Protein AF-A0A952VVR8-F1 (afdb_monomer)

Secondary structure (DSSP, 8-state):
-HHHHHHHHHHHHHHHHHSSS--HHHHHHHHHHHHHHHHHTT--HHHHHHHHHHHHHHH-

Structure (mmCIF, N/CA/C/O backbone):
data_AF-A0A952VVR8-F1
#
_entry.id   AF-A0A952VVR8-F1
#
loop_
_atom_site.group_PDB
_atom_site.id
_atom_site.type_symbol
_atom_site.label_atom_id
_atom_site.label_alt_id
_atom_site.label_comp_id
_atom_site.label_asym_id
_atom_site.label_entity_id
_atom_site.label_seq_id
_atom_site.pdbx_PDB_ins_code
_atom_site.Cartn_x
_atom_site.Cartn_y
_atom_site.Cartn_z
_atom_site.occupancy
_atom_site.B_iso_or_equiv
_atom_site.auth_seq_id
_atom_site.auth_comp_id
_atom_site.auth_asym_id
_atom_site.auth_atom_id
_atom_site.pdbx_PDB_model_num
ATOM 1 N N . MET A 1 1 ? 14.448 -11.515 -4.312 1.00 61.31 1 MET A N 1
ATOM 2 C CA . MET A 1 1 ? 13.722 -10.255 -4.609 1.00 61.31 1 MET A CA 1
ATOM 3 C C . MET A 1 1 ? 12.230 -10.388 -4.333 1.00 61.31 1 MET A C 1
ATOM 5 O O . MET A 1 1 ? 11.709 -9.552 -3.611 1.00 61.31 1 MET A O 1
ATOM 9 N N . LEU A 1 2 ? 11.559 -11.443 -4.817 1.00 79.06 2 LEU A N 1
ATOM 10 C CA . LEU A 1 2 ? 10.141 -11.684 -4.511 1.00 79.06 2 LEU A CA 1
ATOM 11 C C . LEU A 1 2 ? 9.886 -11.965 -3.021 1.00 79.06 2 LEU A C 1
ATOM 13 O O . LEU A 1 2 ? 8.954 -11.409 -2.455 1.00 79.06 2 LEU A O 1
ATOM 17 N N . ASP A 1 3 ? 10.740 -12.757 -2.371 1.00 83.12 3 ASP A N 1
ATOM 18 C CA . ASP A 1 3 ? 10.533 -13.158 -0.969 1.00 83.12 3 ASP A CA 1
ATOM 19 C C . ASP A 1 3 ? 10.545 -11.959 -0.009 1.00 83.12 3 ASP A C 1
ATOM 21 O O . ASP A 1 3 ? 9.669 -11.825 0.836 1.00 83.12 3 ASP A O 1
ATOM 25 N N . ALA A 1 4 ? 11.455 -11.003 -0.222 1.00 85.44 4 ALA A N 1
ATOM 26 C CA . ALA A 1 4 ? 11.523 -9.778 0.577 1.00 85.44 4 ALA A CA 1
ATOM 27 C C . ALA A 1 4 ? 10.280 -8.883 0.407 1.00 85.44 4 ALA A C 1
ATOM 29 O O . ALA A 1 4 ? 9.871 -8.196 1.347 1.00 85.44 4 ALA A O 1
ATOM 30 N N . LEU A 1 5 ? 9.678 -8.880 -0.787 1.00 86.38 5 LEU A N 1
ATOM 31 C CA . LEU A 1 5 ? 8.423 -8.179 -1.044 1.00 86.38 5 LEU A CA 1
ATOM 32 C C . LEU A 1 5 ? 7.264 -8.883 -0.332 1.00 86.38 5 LEU A C 1
ATOM 34 O O . LEU A 1 5 ? 6.492 -8.228 0.367 1.00 86.38 5 LEU A O 1
ATOM 38 N N . SER A 1 6 ? 7.183 -10.209 -0.460 1.00 89.62 6 SER A N 1
ATOM 39 C CA . SER A 1 6 ? 6.188 -11.037 0.227 1.00 89.62 6 SER A CA 1
ATOM 40 C C . SER A 1 6 ? 6.235 -10.825 1.740 1.00 89.62 6 SER A C 1
ATOM 42 O O . SER A 1 6 ? 5.200 -10.548 2.343 1.00 89.62 6 SER A O 1
ATOM 44 N N . ASP A 1 7 ? 7.430 -10.817 2.336 1.00 91.31 7 ASP A N 1
ATOM 45 C CA . ASP A 1 7 ? 7.621 -10.583 3.770 1.00 91.31 7 ASP A CA 1
ATOM 46 C C . ASP A 1 7 ? 7.125 -9.198 4.210 1.00 91.31 7 ASP A C 1
ATOM 48 O O . ASP A 1 7 ? 6.513 -9.048 5.274 1.00 91.31 7 ASP A O 1
ATOM 52 N N . LYS A 1 8 ? 7.384 -8.154 3.408 1.00 90.56 8 LYS A N 1
ATOM 53 C CA . LYS A 1 8 ? 6.909 -6.790 3.696 1.00 90.56 8 LYS A CA 1
ATOM 54 C C . LYS A 1 8 ? 5.387 -6.717 3.638 1.00 90.56 8 LYS A C 1
ATOM 56 O O . LYS A 1 8 ? 4.770 -6.186 4.560 1.00 90.56 8 LYS A O 1
ATOM 61 N N . PHE A 1 9 ? 4.779 -7.295 2.606 1.00 90.75 9 PHE A N 1
ATOM 62 C CA . PHE A 1 9 ? 3.323 -7.357 2.486 1.00 90.75 9 PHE A CA 1
ATOM 63 C C . PHE A 1 9 ? 2.686 -8.138 3.634 1.00 90.75 9 PHE A C 1
ATOM 65 O O . PHE A 1 9 ? 1.692 -7.687 4.202 1.00 90.75 9 PHE A O 1
ATOM 72 N N . GLU A 1 10 ? 3.270 -9.268 4.032 1.00 92.62 10 GLU A N 1
ATOM 73 C CA . GLU A 1 10 ? 2.746 -10.067 5.136 1.00 92.62 10 GLU A CA 1
ATOM 74 C C . GLU A 1 10 ? 2.764 -9.286 6.458 1.00 92.62 10 GLU A C 1
ATOM 76 O O . GLU A 1 10 ? 1.788 -9.318 7.211 1.00 92.62 10 GLU A O 1
ATOM 81 N N . LYS A 1 11 ? 3.828 -8.514 6.717 1.00 92.50 11 LYS A N 1
ATOM 82 C CA . LYS A 1 11 ? 3.919 -7.622 7.886 1.00 92.50 11 LYS A CA 1
ATOM 83 C C . LYS A 1 11 ? 2.848 -6.531 7.867 1.00 92.50 11 LYS A C 1
ATOM 85 O O . LYS A 1 11 ? 2.188 -6.321 8.885 1.00 92.50 11 LYS A O 1
ATOM 90 N N . ILE A 1 12 ? 2.641 -5.875 6.724 1.00 91.12 12 ILE A N 1
ATOM 91 C CA . ILE A 1 12 ? 1.622 -4.823 6.573 1.00 91.12 12 ILE A CA 1
ATOM 92 C C . ILE A 1 12 ? 0.219 -5.398 6.813 1.00 91.12 12 ILE A C 1
ATOM 94 O O . ILE A 1 12 ? -0.572 -4.835 7.571 1.00 91.12 12 ILE A O 1
ATOM 98 N N . LEU A 1 13 ? -0.081 -6.564 6.235 1.00 89.44 13 LEU A N 1
ATOM 99 C CA . LEU A 1 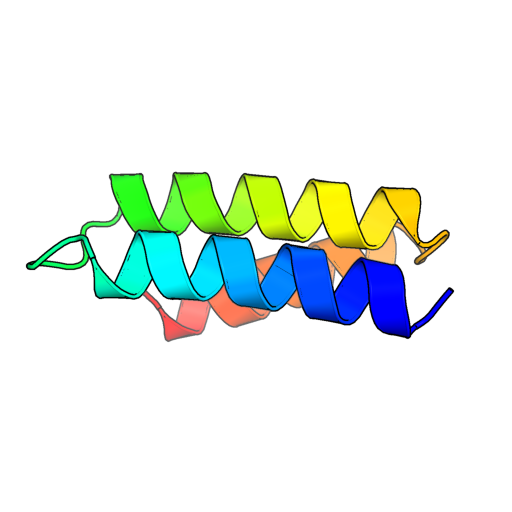13 ? -1.370 -7.234 6.417 1.00 89.44 13 LEU A CA 1
ATOM 100 C C . LEU A 1 13 ? -1.581 -7.713 7.858 1.00 89.44 13 LEU A C 1
ATOM 102 O O . LEU A 1 13 ? -2.688 -7.593 8.379 1.00 89.44 13 LEU A O 1
ATOM 106 N N . LYS A 1 14 ? -0.5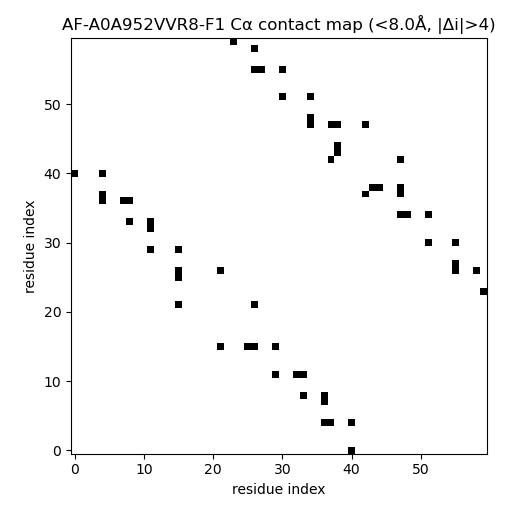39 -8.225 8.523 1.00 91.12 14 LYS A N 1
ATOM 107 C CA . LYS A 1 14 ? -0.589 -8.583 9.950 1.00 91.12 14 LYS A CA 1
ATOM 108 C C . LYS A 1 14 ? -0.905 -7.368 10.822 1.00 91.12 14 LYS A C 1
ATOM 110 O O . LYS A 1 14 ? -1.756 -7.478 11.700 1.00 91.12 14 LYS A O 1
ATOM 115 N N . LYS A 1 15 ? -0.285 -6.212 10.549 1.00 89.19 15 LYS A N 1
ATOM 116 C CA . LYS A 1 15 ? -0.569 -4.953 11.257 1.00 89.19 15 LYS A CA 1
ATOM 117 C C . LYS A 1 15 ? -2.036 -4.551 11.099 1.00 89.19 15 LYS A C 1
ATOM 119 O O . LYS A 1 15 ? -2.688 -4.291 12.102 1.00 89.19 15 LYS A O 1
ATOM 124 N N . LEU A 1 16 ? -2.564 -4.576 9.873 1.00 87.88 16 LEU A N 1
ATOM 125 C CA . LEU A 1 16 ? -3.972 -4.263 9.606 1.00 87.88 16 LEU A CA 1
ATOM 126 C C . LEU A 1 16 ? -4.936 -5.226 10.305 1.00 87.88 16 LEU A C 1
ATOM 128 O O . LEU A 1 16 ? -5.868 -4.780 10.959 1.00 87.88 16 LEU A O 1
ATOM 132 N N . ARG A 1 17 ? -4.696 -6.541 10.221 1.00 86.75 17 ARG A N 1
ATOM 133 C CA . ARG A 1 17 ? -5.533 -7.549 10.900 1.00 86.75 17 ARG A CA 1
ATOM 134 C C . ARG A 1 17 ? -5.486 -7.435 12.425 1.00 86.75 17 ARG A C 1
ATOM 136 O O . ARG A 1 17 ? -6.431 -7.850 13.084 1.00 86.75 17 ARG A O 1
ATOM 143 N N . GLY A 1 18 ? -4.391 -6.912 12.979 1.00 87.69 18 GLY A N 1
ATOM 144 C CA . GLY A 1 18 ? -4.245 -6.656 14.412 1.00 87.69 18 GLY A CA 1
ATOM 145 C C . GLY A 1 18 ? -5.013 -5.427 14.903 1.00 87.69 18 GLY A C 1
ATOM 146 O O . GLY A 1 18 ? -5.243 -5.301 16.104 1.00 87.69 18 GLY A O 1
ATOM 147 N N . GLN A 1 19 ? -5.434 -4.533 14.005 1.00 80.81 19 GLN A N 1
ATOM 148 C CA . GLN A 1 19 ? -6.313 -3.423 14.354 1.00 80.81 19 GLN A CA 1
ATOM 149 C C . GLN A 1 19 ? -7.759 -3.923 14.305 1.00 80.81 19 GLN A C 1
ATOM 151 O O . GLN A 1 19 ? -8.305 -4.159 13.233 1.00 80.81 19 GLN A O 1
ATOM 156 N N . GLY A 1 20 ? -8.380 -4.130 15.471 1.00 83.06 20 GLY A N 1
ATOM 157 C CA . GLY A 1 20 ? -9.715 -4.742 15.589 1.00 83.06 20 GLY A CA 1
ATOM 158 C C . GLY A 1 20 ? -10.846 -4.033 14.826 1.00 83.06 20 GLY A C 1
ATOM 159 O O . GLY A 1 20 ? -11.911 -4.618 14.651 1.00 83.06 20 GLY A O 1
ATOM 160 N N . VAL A 1 21 ? -10.618 -2.803 14.351 1.00 86.12 21 VAL A N 1
ATOM 161 C CA . VAL A 1 21 ? -11.493 -2.069 13.429 1.00 86.12 21 VAL A CA 1
ATOM 162 C C . VAL A 1 21 ? -10.635 -1.417 12.346 1.00 86.12 21 VAL A C 1
ATOM 164 O O . VAL A 1 21 ? -9.620 -0.787 12.643 1.00 86.12 21 VAL A O 1
ATOM 167 N N . LEU A 1 22 ? -11.058 -1.540 11.088 1.00 87.38 22 LEU A N 1
ATOM 168 C CA . LEU A 1 22 ? -10.455 -0.816 9.971 1.00 87.38 22 LEU A CA 1
ATOM 169 C C . LEU A 1 22 ? -11.042 0.600 9.904 1.00 87.38 22 LEU A C 1
ATOM 171 O O . LEU A 1 22 ? -12.258 0.769 9.866 1.00 87.38 22 LEU A O 1
ATOM 175 N N . THR A 1 23 ? -10.174 1.606 9.909 1.00 89.94 23 THR A N 1
ATOM 176 C CA . THR A 1 23 ? -10.509 3.030 9.810 1.00 89.94 23 THR A CA 1
ATOM 177 C C . THR A 1 23 ? -9.828 3.615 8.576 1.00 89.94 23 THR A C 1
ATOM 179 O O . THR A 1 23 ? -8.812 3.100 8.110 1.00 89.94 23 THR A O 1
ATOM 182 N N . GLU A 1 24 ? -10.333 4.721 8.030 1.00 88.44 24 GLU A N 1
ATOM 183 C CA . GLU A 1 24 ? -9.679 5.366 6.876 1.00 88.44 24 GLU A CA 1
ATOM 184 C C . GLU A 1 24 ? -8.210 5.724 7.153 1.00 88.44 24 GLU A C 1
ATOM 186 O O . GLU A 1 24 ? -7.359 5.684 6.259 1.00 88.44 24 GLU A O 1
ATOM 191 N N . GLU A 1 25 ? -7.911 6.040 8.410 1.00 89.81 25 GLU A N 1
ATOM 192 C CA . GLU A 1 25 ? -6.586 6.411 8.883 1.00 89.81 25 GLU A CA 1
ATOM 193 C C . GLU A 1 25 ? -5.619 5.221 8.832 1.00 89.81 25 GLU A C 1
ATOM 195 O O . GLU A 1 25 ? -4.544 5.331 8.236 1.00 89.81 25 GLU A O 1
ATOM 200 N N . ASN A 1 26 ? -6.025 4.056 9.352 1.00 89.69 26 ASN A N 1
ATOM 201 C CA . ASN A 1 26 ? -5.177 2.863 9.334 1.00 89.69 26 ASN A CA 1
ATOM 202 C C . ASN A 1 26 ? -5.042 2.239 7.938 1.00 89.69 26 ASN A C 1
ATOM 204 O O . ASN A 1 26 ? -3.960 1.771 7.574 1.00 89.69 26 ASN A O 1
ATOM 208 N N . ILE A 1 27 ? -6.088 2.320 7.112 1.00 90.31 27 ILE A N 1
ATOM 209 C CA . ILE A 1 27 ? -6.034 1.924 5.702 1.00 90.31 27 ILE A CA 1
ATOM 210 C C . ILE A 1 27 ? -5.056 2.834 4.956 1.00 90.31 27 ILE A C 1
ATOM 212 O O . ILE A 1 27 ? -4.200 2.355 4.210 1.00 90.31 27 ILE A O 1
ATOM 216 N N . THR A 1 28 ? -5.132 4.150 5.169 1.00 92.00 28 THR A N 1
ATOM 217 C CA . THR A 1 28 ? -4.235 5.111 4.516 1.00 92.00 28 THR A CA 1
ATOM 218 C C . THR A 1 28 ? -2.780 4.915 4.932 1.00 92.00 28 THR A C 1
ATOM 220 O O . THR A 1 28 ? -1.891 5.021 4.084 1.00 92.00 28 THR A O 1
ATOM 223 N N .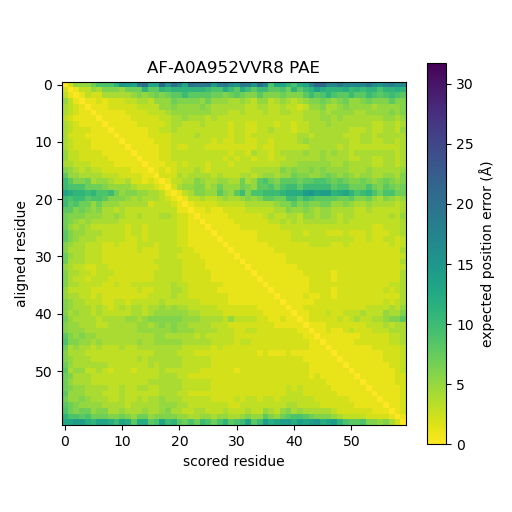 GLU A 1 29 ? -2.524 4.615 6.204 1.00 92.00 29 GLU A N 1
ATOM 224 C CA . GLU A 1 29 ? -1.186 4.283 6.694 1.00 92.00 29 GLU A CA 1
ATOM 225 C C . GLU A 1 29 ? -0.643 3.021 6.007 1.00 92.00 29 GLU A C 1
ATOM 227 O O . GLU A 1 29 ? 0.432 3.057 5.410 1.00 92.00 29 GLU A O 1
ATOM 232 N N . ALA A 1 30 ? -1.420 1.937 5.975 1.00 92.56 30 ALA A N 1
ATOM 233 C CA . ALA A 1 30 ? -0.997 0.700 5.327 1.00 92.56 30 ALA A CA 1
ATOM 234 C C . ALA A 1 30 ? -0.765 0.862 3.816 1.0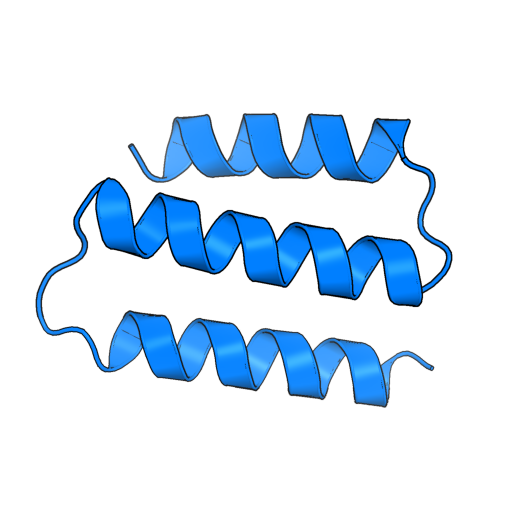0 92.56 30 ALA A C 1
ATOM 236 O O . ALA A 1 30 ? 0.184 0.301 3.268 1.00 92.56 30 ALA A O 1
ATOM 237 N N . LEU A 1 31 ? -1.579 1.665 3.124 1.00 93.31 31 LEU A N 1
ATOM 238 C CA . LEU A 1 31 ? -1.374 1.963 1.703 1.00 93.31 31 LEU A CA 1
ATOM 239 C C . LEU A 1 31 ? -0.072 2.734 1.442 1.00 93.31 31 LEU A C 1
ATOM 241 O O . LEU A 1 31 ? 0.539 2.556 0.385 1.00 93.31 31 LEU A O 1
ATOM 245 N N . LYS A 1 32 ? 0.386 3.568 2.387 1.00 94.19 32 LYS A N 1
ATOM 246 C CA . LYS A 1 32 ? 1.711 4.201 2.291 1.00 94.19 32 LYS A CA 1
ATOM 247 C C . LYS A 1 32 ? 2.818 3.156 2.386 1.00 94.19 32 LYS A C 1
ATOM 249 O O . LYS A 1 32 ? 3.715 3.175 1.545 1.00 94.19 32 LYS A O 1
ATOM 254 N N . ASP A 1 33 ? 2.724 2.226 3.332 1.00 93.44 33 ASP A N 1
ATOM 255 C CA . ASP A 1 33 ? 3.716 1.157 3.496 1.00 93.44 33 ASP A CA 1
ATOM 256 C C . ASP A 1 33 ? 3.785 0.262 2.246 1.00 93.44 33 ASP A C 1
ATOM 258 O O . ASP A 1 33 ? 4.870 -0.043 1.748 1.00 93.44 33 ASP A O 1
ATOM 262 N N . VAL A 1 34 ? 2.628 -0.079 1.665 1.00 94.12 34 VAL A N 1
ATOM 263 C CA . VAL A 1 34 ? 2.541 -0.824 0.396 1.00 94.12 34 VAL A CA 1
ATOM 264 C C . VAL A 1 34 ? 3.210 -0.057 -0.745 1.00 94.12 34 VAL A C 1
ATOM 266 O O . VAL A 1 34 ? 3.953 -0.642 -1.534 1.00 94.12 34 VAL A O 1
ATOM 269 N N . ARG A 1 35 ? 2.982 1.260 -0.838 1.00 95.00 35 ARG A N 1
ATOM 270 C CA . ARG A 1 35 ? 3.620 2.104 -1.855 1.00 95.00 35 ARG A CA 1
ATOM 271 C C . ARG A 1 35 ? 5.142 2.077 -1.731 1.00 95.00 35 ARG A C 1
ATOM 273 O O . ARG A 1 35 ? 5.808 1.953 -2.756 1.00 95.00 35 ARG A O 1
ATOM 280 N N . PHE A 1 36 ? 5.687 2.191 -0.520 1.00 93.88 36 PHE A N 1
ATOM 281 C CA . PHE A 1 36 ? 7.135 2.119 -0.306 1.00 93.88 36 PHE A CA 1
ATOM 282 C C . PHE A 1 36 ? 7.696 0.755 -0.706 1.00 93.88 36 PHE A C 1
ATOM 284 O O . PHE A 1 36 ? 8.636 0.706 -1.495 1.00 93.88 36 PHE A O 1
ATOM 291 N N . ALA A 1 37 ? 7.060 -0.334 -0.265 1.00 93.31 37 ALA A N 1
ATOM 292 C CA . ALA A 1 37 ? 7.503 -1.689 -0.581 1.00 93.31 37 ALA A CA 1
ATOM 293 C C . ALA A 1 37 ? 7.553 -1.962 -2.094 1.00 93.31 37 ALA A C 1
ATOM 295 O O . ALA A 1 37 ? 8.482 -2.606 -2.577 1.00 93.31 37 ALA A O 1
ATOM 296 N N . LEU A 1 38 ? 6.575 -1.454 -2.852 1.00 93.25 38 LEU A N 1
ATOM 297 C CA . LEU A 1 38 ? 6.551 -1.602 -4.308 1.00 93.25 38 LEU A CA 1
ATOM 298 C C . LEU A 1 38 ? 7.645 -0.778 -4.999 1.00 93.25 38 LEU A C 1
ATOM 300 O O . LEU A 1 38 ? 8.262 -1.261 -5.942 1.00 93.25 38 LEU A O 1
ATOM 304 N N . LEU A 1 39 ? 7.908 0.447 -4.539 1.00 93.12 39 LEU A N 1
ATOM 305 C CA . LEU A 1 39 ? 8.964 1.285 -5.117 1.00 93.12 39 LEU A CA 1
ATOM 306 C C . LEU A 1 39 ? 10.364 0.730 -4.830 1.00 93.12 39 LEU A C 1
ATOM 308 O O . LEU A 1 39 ? 11.213 0.762 -5.711 1.00 93.12 39 LEU A O 1
ATOM 312 N N . GLU A 1 40 ? 10.595 0.183 -3.634 1.00 91.06 40 GLU A N 1
ATOM 313 C CA . GLU A 1 40 ? 11.854 -0.491 -3.279 1.00 91.06 40 GLU A CA 1
ATOM 314 C C . GLU A 1 40 ? 12.098 -1.775 -4.081 1.00 91.06 40 GLU A C 1
ATOM 316 O O . GLU A 1 40 ? 13.235 -2.220 -4.200 1.00 91.06 40 GLU A O 1
ATOM 321 N N . ALA A 1 41 ? 11.038 -2.384 -4.613 1.00 92.31 41 ALA A N 1
ATOM 322 C CA . ALA A 1 41 ? 11.115 -3.551 -5.486 1.00 92.31 41 ALA A CA 1
ATOM 323 C C . ALA A 1 41 ? 11.281 -3.175 -6.973 1.00 92.31 41 ALA A C 1
ATOM 325 O O . ALA A 1 41 ? 10.991 -3.995 -7.843 1.00 92.31 41 ALA A O 1
ATOM 326 N N . ASP A 1 42 ? 11.699 -1.937 -7.263 1.00 92.56 42 ASP A N 1
ATOM 327 C CA . ASP A 1 42 ? 11.896 -1.387 -8.609 1.00 92.56 42 ASP A CA 1
ATOM 328 C C . ASP A 1 42 ? 10.630 -1.401 -9.493 1.00 92.56 42 ASP A C 1
ATOM 330 O O . ASP A 1 42 ? 10.693 -1.434 -10.726 1.00 92.56 42 ASP A O 1
ATOM 334 N N . VAL A 1 43 ? 9.437 -1.333 -8.886 1.00 93.88 43 VAL A N 1
ATOM 335 C CA . VAL A 1 43 ? 8.178 -1.221 -9.638 1.00 93.88 43 VAL A CA 1
ATOM 336 C C . VAL A 1 43 ? 7.991 0.207 -10.152 1.00 93.88 43 VAL A C 1
ATOM 338 O O . VAL A 1 43 ? 8.174 1.192 -9.435 1.00 93.88 43 VAL A O 1
ATOM 341 N N . ASN A 1 44 ? 7.551 0.338 -11.407 1.00 96.31 44 ASN A N 1
ATOM 342 C CA . ASN A 1 44 ? 7.315 1.638 -12.030 1.00 96.31 44 ASN A CA 1
ATOM 343 C C . ASN A 1 44 ? 6.295 2.484 -11.246 1.00 96.31 44 ASN A C 1
ATOM 345 O O . ASN A 1 44 ? 5.178 2.040 -10.972 1.00 96.31 44 ASN A O 1
ATOM 349 N N . PHE A 1 45 ? 6.641 3.748 -10.990 1.00 94.75 45 PHE A N 1
ATOM 350 C CA . PHE A 1 45 ? 5.806 4.691 -10.244 1.00 94.75 45 PHE A CA 1
ATOM 351 C C . PHE A 1 45 ? 4.357 4.795 -10.748 1.00 94.75 45 PHE A C 1
ATOM 353 O O . PHE A 1 45 ? 3.440 4.856 -9.930 1.00 94.75 45 PHE A O 1
ATOM 360 N N . LYS A 1 46 ? 4.127 4.786 -12.070 1.00 96.62 46 LYS A N 1
ATOM 361 C CA . LYS A 1 46 ? 2.769 4.853 -12.638 1.00 96.62 46 LYS A CA 1
ATOM 362 C C . LYS A 1 46 ? 1.94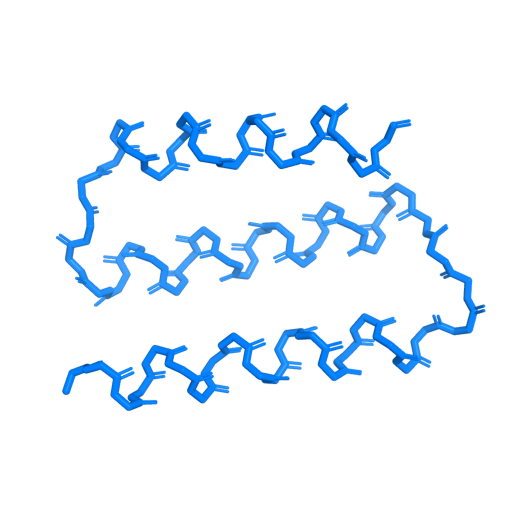1 3.634 -12.230 1.00 96.62 46 LYS A C 1
ATOM 364 O O . LYS A 1 46 ? 0.816 3.787 -11.771 1.00 96.62 46 LYS A O 1
ATOM 369 N N . ILE A 1 47 ? 2.539 2.444 -12.305 1.00 96.12 47 ILE A N 1
ATOM 370 C CA . ILE A 1 47 ? 1.895 1.186 -11.904 1.00 96.12 47 ILE A CA 1
ATOM 371 C C . ILE A 1 47 ? 1.566 1.214 -10.411 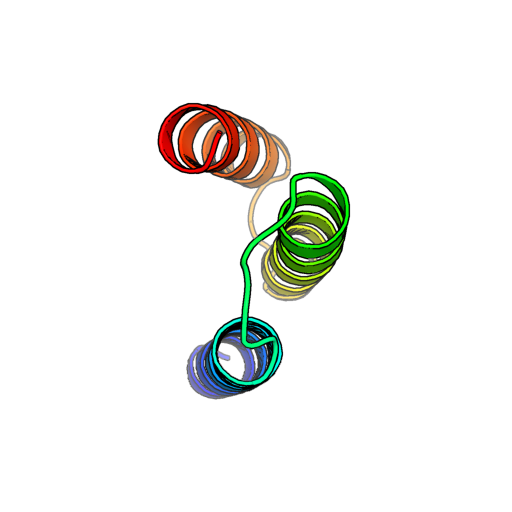1.00 96.12 47 ILE A C 1
ATOM 373 O O . ILE A 1 47 ? 0.449 0.868 -10.029 1.00 96.12 47 ILE A O 1
ATOM 377 N N . VAL A 1 48 ? 2.512 1.656 -9.574 1.00 96.19 48 VAL A N 1
ATOM 378 C CA . VAL A 1 48 ? 2.302 1.762 -8.123 1.00 96.19 48 VAL A CA 1
ATOM 379 C C . VAL A 1 48 ? 1.165 2.728 -7.807 1.00 96.19 48 VAL A C 1
ATOM 381 O O . VAL A 1 48 ? 0.277 2.389 -7.030 1.00 96.19 48 VAL A O 1
ATOM 384 N N . LYS A 1 49 ? 1.161 3.913 -8.424 1.00 95.88 49 LYS A N 1
ATOM 385 C CA . LYS A 1 49 ? 0.111 4.912 -8.220 1.00 95.88 49 LYS A CA 1
ATOM 386 C C . LYS A 1 49 ? -1.264 4.354 -8.590 1.00 95.88 49 LYS A C 1
ATOM 388 O O . LYS A 1 49 ? -2.160 4.369 -7.752 1.00 95.88 49 LYS A O 1
ATOM 393 N N . ASP A 1 50 ? -1.405 3.801 -9.791 1.00 97.12 50 ASP A N 1
ATOM 394 C CA . ASP A 1 50 ? -2.687 3.268 -10.257 1.00 97.12 50 ASP A CA 1
ATOM 395 C C . ASP A 1 50 ? -3.149 2.074 -9.410 1.00 97.12 50 ASP A C 1
ATOM 397 O O . ASP A 1 50 ? -4.343 1.883 -9.185 1.00 97.12 50 ASP A O 1
ATOM 401 N N . PHE A 1 51 ? -2.213 1.254 -8.924 1.00 95.38 51 PHE A N 1
ATOM 402 C CA . PHE A 1 51 ? -2.515 0.159 -8.009 1.00 95.38 51 PHE A CA 1
ATOM 403 C C . PHE A 1 51 ? -3.073 0.668 -6.678 1.00 95.38 51 PHE A C 1
ATOM 405 O O . PHE A 1 51 ? -4.145 0.227 -6.266 1.00 95.38 51 PHE A O 1
ATOM 412 N N . ILE A 1 52 ? -2.389 1.617 -6.033 1.00 94.88 52 ILE A N 1
ATOM 413 C CA . ILE A 1 52 ? -2.828 2.195 -4.758 1.00 94.88 52 ILE A CA 1
ATOM 414 C C . ILE A 1 5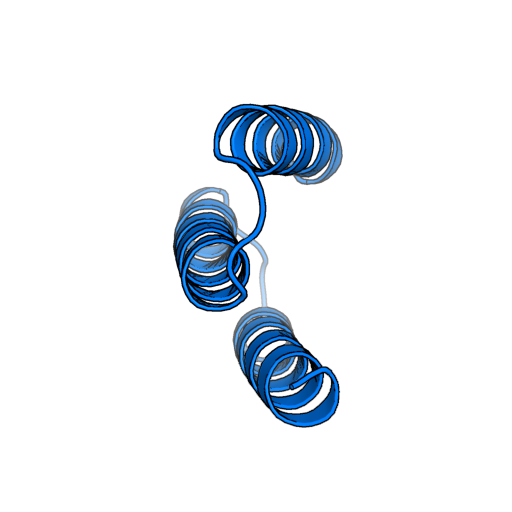2 ? -4.182 2.896 -4.907 1.00 94.88 52 ILE A C 1
ATOM 416 O O . ILE A 1 52 ? -5.054 2.698 -4.062 1.00 94.88 52 ILE A O 1
ATOM 420 N N . ASP A 1 53 ? -4.387 3.649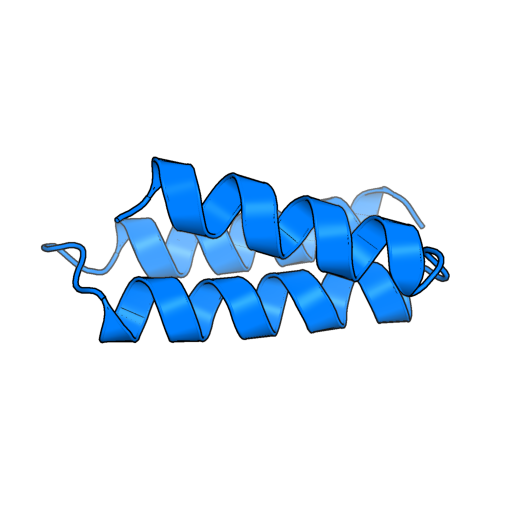 -5.991 1.00 95.06 53 ASP A N 1
ATOM 421 C CA . ASP A 1 53 ? -5.648 4.347 -6.261 1.00 95.06 53 ASP A CA 1
ATOM 422 C C . ASP A 1 53 ? -6.817 3.344 -6.377 1.00 95.06 53 ASP A C 1
ATOM 424 O O . ASP A 1 53 ? -7.857 3.523 -5.738 1.00 95.06 53 ASP A O 1
ATOM 428 N N . ARG A 1 54 ? -6.627 2.226 -7.097 1.00 95.38 54 ARG A N 1
ATOM 429 C CA . ARG A 1 54 ? -7.636 1.153 -7.201 1.00 95.38 54 ARG A CA 1
ATOM 430 C C . ARG A 1 54 ? -7.911 0.444 -5.878 1.00 95.38 54 ARG A C 1
ATOM 432 O O . ARG A 1 54 ? -9.047 0.046 -5.637 1.00 95.38 54 ARG A O 1
ATOM 439 N N . VAL A 1 55 ? -6.890 0.213 -5.052 1.00 92.94 55 VAL A N 1
ATOM 440 C CA . VAL A 1 55 ? -7.076 -0.457 -3.755 1.00 92.94 55 VAL A CA 1
ATOM 441 C C . VAL A 1 55 ? -7.809 0.466 -2.786 1.00 92.94 55 VAL A C 1
ATOM 443 O O . VAL A 1 55 ? -8.746 0.017 -2.133 1.00 92.94 55 VAL A O 1
ATOM 446 N N . ARG A 1 56 ? -7.452 1.756 -2.743 1.00 90.88 56 ARG A N 1
ATOM 447 C CA . ARG A 1 56 ? -8.135 2.753 -1.908 1.00 90.88 56 ARG A CA 1
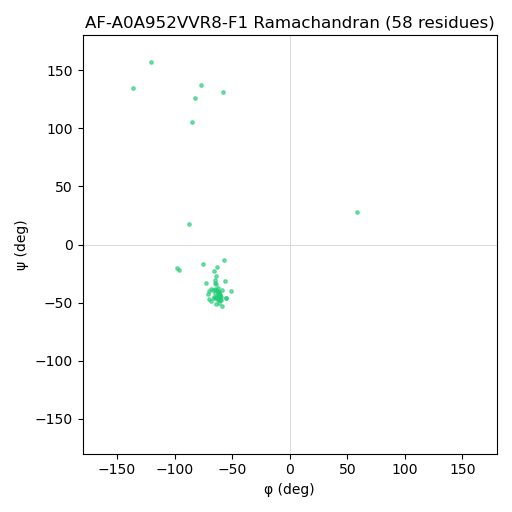ATOM 448 C C . ARG A 1 56 ? -9.636 2.805 -2.199 1.00 90.88 56 ARG A C 1
ATOM 450 O O . ARG A 1 56 ? -10.411 2.749 -1.260 1.00 90.88 56 ARG A O 1
ATOM 457 N N . GLN A 1 57 ? -10.030 2.828 -3.474 1.00 92.44 57 GLN A N 1
ATOM 458 C CA . GLN A 1 57 ? -11.444 2.825 -3.889 1.00 92.44 57 GLN A CA 1
ATOM 459 C C . GLN A 1 57 ? -12.233 1.570 -3.487 1.00 92.44 57 GLN A C 1
ATOM 461 O O . GLN A 1 57 ? -13.453 1.579 -3.551 1.00 92.44 57 GLN A O 1
ATOM 466 N N . LYS A 1 58 ? -11.554 0.460 -3.175 1.00 89.69 58 LYS A N 1
ATOM 467 C CA . LYS A 1 58 ? -12.201 -0.790 -2.745 1.00 89.69 58 LYS A CA 1
ATOM 468 C C . LYS A 1 58 ? -12.218 -0.960 -1.230 1.00 89.69 58 LYS A C 1
ATOM 470 O O . LYS A 1 58 ? -12.944 -1.815 -0.734 1.00 89.69 58 LYS A O 1
ATOM 475 N N . ALA A 1 59 ? -11.336 -0.251 -0.533 1.00 83.44 59 ALA A N 1
ATOM 476 C CA . ALA A 1 59 ? -11.141 -0.370 0.906 1.00 83.44 59 ALA A CA 1
ATOM 477 C C . ALA A 1 59 ? -11.922 0.690 1.698 1.00 83.44 59 ALA A C 1
ATOM 479 O O . ALA A 1 59 ? -12.163 0.479 2.884 1.00 83.44 59 ALA A O 1
ATOM 480 N N . VAL A 1 60 ? -12.284 1.797 1.043 1.00 73.31 60 VAL A N 1
ATOM 481 C CA . VAL A 1 60 ? -13.151 2.880 1.530 1.00 73.31 60 VAL A CA 1
ATOM 482 C C . VAL A 1 60 ? -14.459 2.818 0.757 1.00 73.31 60 VAL A C 1
ATOM 484 O O . VAL A 1 60 ? -15.525 2.898 1.400 1.00 73.31 60 VAL A O 1
#

Nearest PDB structures (foldseek):
  7o5b-assembly1_g  TM=9.416E-01  e=8.879E-03  Bacillus subtilis subsp. subtilis str. 168
  7o9f-assembly1_A  TM=9.322E-01  e=1.228E-02  Bacillus subtilis subsp. subtilis str. 168
  3dm5-assembly1_A  TM=9.642E-01  e=5.456E-02  Pyrococcus furiosus
  4ue5-assembly1_D  TM=9.633E-01  e=7.071E-02  Canis lupus familiaris
  3dm5-assembly1_B  TM=9.605E-01  e=1.643E-01  Pyrococcus furiosus

Solvent-accessible surface area (backbone atoms only — not comparable to full-atom values): 3561 Å² total; per-residue (Å²): 114,67,64,65,48,51,53,51,51,51,51,50,51,50,55,55,70,68,41,92,66,91,45,76,66,59,52,52,52,47,53,50,54,51,49,51,54,42,49,76,67,72,46,56,67,68,60,51,51,56,49,52,56,56,48,50,70,72,76,107

Sequence (60 aa):
MLDALSDKFEKILKKLRGQGVLTEENITEALKDVRFALLEADVNFKIVKDFIDRVRQKAV

Radius of gyration: 11.62 Å; Cα contacts (8 Å, |Δi|>4): 30; chains: 1; bounding box: 27×20×28 Å

pLDDT: mean 90.3, std 5.91, range [61.31, 97.12]

Mean predicted aligned error: 3.6 Å

Foldseek 3Di:
DVVQLVVQLVVLVVVQVVPVDDDLVSLVVSLVSNLVSCVVVVHDPVVSVVVSVVVSVVSD